Protein AF-A0A434ADV8-F1 (afdb_monomer_lite)

Structure (mmCIF, N/CA/C/O backbone):
data_AF-A0A434ADV8-F1
#
_entry.id   AF-A0A434ADV8-F1
#
loop_
_atom_site.group_PDB
_atom_site.id
_atom_site.type_symbol
_atom_site.label_atom_id
_atom_site.label_alt_id
_atom_site.label_comp_id
_atom_site.label_asym_id
_atom_site.label_entity_id
_atom_site.label_seq_id
_atom_site.pdbx_PDB_ins_code
_atom_site.Cartn_x
_atom_site.Cartn_y
_atom_site.Cartn_z
_atom_site.occupancy
_atom_site.B_iso_or_equiv
_atom_site.auth_seq_id
_atom_site.auth_comp_id
_atom_site.auth_asym_id
_atom_site.auth_atom_id
_atom_site.pdbx_PDB_model_num
ATOM 1 N N . ASP A 1 1 ? -7.634 2.142 17.168 1.00 66.81 1 ASP A N 1
ATOM 2 C CA . ASP A 1 1 ? -6.575 1.130 17.009 1.00 66.81 1 ASP A CA 1
ATOM 3 C C . ASP A 1 1 ? -5.191 1.734 17.029 1.00 66.81 1 ASP A C 1
ATOM 5 O O . ASP A 1 1 ? -5.031 2.910 16.714 1.00 66.81 1 ASP A O 1
ATOM 9 N N . SER A 1 2 ? -4.217 0.920 17.425 1.00 80.25 2 SER A N 1
ATOM 10 C CA . SER A 1 2 ? -2.794 1.236 17.306 1.00 80.25 2 SER A CA 1
ATOM 11 C C . SER A 1 2 ? -2.339 1.091 15.854 1.00 80.25 2 SER A C 1
ATOM 13 O O . SER A 1 2 ? -2.913 0.310 15.097 1.00 80.25 2 SER A O 1
ATOM 15 N N . ASN A 1 3 ? -1.282 1.810 15.478 1.00 86.94 3 ASN A N 1
ATOM 16 C CA . ASN A 1 3 ? -0.620 1.586 14.195 1.00 86.94 3 ASN A CA 1
ATOM 17 C C . ASN A 1 3 ? 0.010 0.191 14.162 1.00 86.94 3 ASN A C 1
ATOM 19 O O . ASN A 1 3 ? 0.401 -0.343 15.203 1.00 86.94 3 ASN A O 1
ATOM 23 N N . PHE A 1 4 ? 0.150 -0.361 12.964 1.00 86.75 4 PHE A N 1
ATOM 24 C CA . PHE A 1 4 ? 0.809 -1.642 12.751 1.00 86.75 4 PHE A CA 1
ATOM 25 C C . PHE A 1 4 ? 1.651 -1.607 11.479 1.00 86.75 4 PHE A C 1
ATOM 27 O O . PHE A 1 4 ? 1.327 -0.902 10.524 1.00 86.75 4 PHE A O 1
ATOM 34 N N . ASP A 1 5 ? 2.752 -2.353 11.499 1.00 89.88 5 ASP A N 1
ATOM 35 C CA . ASP A 1 5 ? 3.734 -2.369 10.421 1.00 89.88 5 ASP A CA 1
ATOM 36 C C . ASP A 1 5 ? 3.603 -3.634 9.584 1.00 89.88 5 ASP A C 1
ATOM 38 O O . ASP A 1 5 ? 3.539 -4.751 10.113 1.00 89.88 5 ASP A O 1
ATOM 42 N N . VAL A 1 6 ? 3.649 -3.437 8.271 1.00 88.88 6 VAL A N 1
ATOM 43 C CA . VAL A 1 6 ? 3.730 -4.496 7.276 1.00 88.88 6 VAL A CA 1
ATOM 44 C C . VAL A 1 6 ? 5.117 -4.481 6.647 1.00 88.88 6 VAL A C 1
ATOM 46 O O . VAL A 1 6 ? 5.447 -3.550 5.920 1.00 88.88 6 VAL A O 1
ATOM 49 N N . GLY A 1 7 ? 5.947 -5.474 6.954 1.00 89.38 7 GLY A N 1
ATOM 50 C CA . GLY A 1 7 ? 7.288 -5.606 6.379 1.00 89.38 7 GLY A CA 1
ATOM 51 C C . GLY A 1 7 ? 7.263 -6.161 4.958 1.00 89.38 7 GLY A C 1
ATOM 52 O O . GLY A 1 7 ? 6.432 -7.017 4.661 1.00 89.38 7 GLY A O 1
ATOM 53 N N . TYR A 1 8 ? 8.183 -5.705 4.117 1.00 88.19 8 TYR A N 1
ATOM 54 C CA . TYR A 1 8 ? 8.395 -6.181 2.747 1.00 88.19 8 TYR A CA 1
ATOM 55 C C . TYR A 1 8 ? 9.899 -6.385 2.484 1.00 88.19 8 TYR A C 1
ATOM 57 O O . TYR A 1 8 ? 10.730 -5.873 3.240 1.00 88.19 8 TYR A O 1
ATOM 65 N N . SER A 1 9 ? 10.272 -7.155 1.456 1.00 87.88 9 SER A N 1
ATOM 66 C CA . SER A 1 9 ? 11.689 -7.336 1.098 1.00 87.88 9 SER A CA 1
ATOM 67 C C . SER A 1 9 ? 12.279 -6.056 0.514 1.00 87.88 9 SER A C 1
ATOM 69 O O . SER A 1 9 ? 11.628 -5.383 -0.277 1.00 87.88 9 SER A O 1
ATOM 71 N N . GLU A 1 10 ? 13.525 -5.734 0.863 1.00 87.31 10 GLU A N 1
ATOM 72 C CA . GLU A 1 10 ? 14.202 -4.543 0.342 1.00 87.31 10 GLU A CA 1
ATOM 73 C C . GLU A 1 10 ? 14.229 -4.539 -1.197 1.00 87.31 10 GLU A C 1
ATOM 75 O O . GLU A 1 10 ? 14.903 -5.356 -1.826 1.00 87.31 10 GLU A O 1
ATOM 80 N N . ASP A 1 11 ? 13.510 -3.585 -1.792 1.00 88.31 11 ASP A N 1
ATOM 81 C CA . ASP A 1 11 ? 13.512 -3.312 -3.227 1.00 88.31 11 ASP A CA 1
ATOM 82 C C . ASP A 1 11 ? 13.284 -1.815 -3.467 1.00 88.31 11 ASP A C 1
ATOM 84 O O . ASP A 1 11 ? 12.162 -1.321 -3.601 1.00 88.31 11 ASP A O 1
ATOM 88 N N . THR A 1 12 ? 14.388 -1.076 -3.536 1.00 86.69 12 THR A N 1
ATOM 89 C CA . THR A 1 12 ? 14.368 0.377 -3.750 1.00 86.69 12 THR A CA 1
ATOM 90 C C . THR A 1 12 ? 13.772 0.772 -5.103 1.00 86.69 12 THR A C 1
ATOM 92 O O . THR A 1 12 ? 13.195 1.853 -5.227 1.00 86.69 12 THR A O 1
ATOM 95 N N . ASN A 1 13 ? 13.853 -0.087 -6.127 1.00 89.81 13 ASN A N 1
ATOM 96 C CA . ASN A 1 13 ? 13.247 0.210 -7.421 1.00 89.81 13 ASN A CA 1
ATOM 97 C C . ASN A 1 13 ? 11.725 0.089 -7.336 1.00 89.81 13 ASN A C 1
ATOM 99 O O . ASN A 1 13 ? 11.031 0.982 -7.823 1.00 89.81 13 ASN A O 1
ATOM 103 N N . TRP A 1 14 ? 11.212 -0.971 -6.705 1.00 91.25 14 TRP A N 1
ATOM 104 C CA . TRP A 1 14 ? 9.782 -1.148 -6.452 1.00 91.25 14 TRP A CA 1
ATOM 105 C C . TRP A 1 14 ? 9.210 0.005 -5.626 1.00 91.25 14 TRP A C 1
ATOM 107 O O . TRP A 1 14 ? 8.213 0.602 -6.033 1.00 91.25 14 TRP A O 1
ATOM 117 N N . GLU A 1 15 ? 9.886 0.386 -4.537 1.00 91.75 15 GLU A N 1
ATOM 118 C CA . GLU A 1 15 ? 9.477 1.486 -3.652 1.00 91.75 15 GLU A CA 1
ATOM 119 C C . GLU A 1 15 ? 9.228 2.791 -4.427 1.00 91.75 15 GLU A C 1
ATOM 121 O O . GLU A 1 15 ? 8.191 3.430 -4.254 1.00 91.75 15 GLU A O 1
ATOM 126 N N . THR A 1 16 ? 10.127 3.165 -5.350 1.00 90.62 16 THR A N 1
ATOM 127 C CA . THR A 1 16 ? 9.966 4.389 -6.167 1.00 90.62 16 THR A CA 1
ATOM 128 C C . THR A 1 16 ? 8.854 4.316 -7.218 1.00 90.62 16 THR A C 1
ATOM 130 O O . THR A 1 16 ? 8.535 5.324 -7.855 1.00 90.62 16 THR A O 1
ATOM 133 N N . LYS A 1 17 ? 8.292 3.127 -7.453 1.00 93.75 17 LYS A N 1
ATOM 134 C CA . LYS A 1 17 ? 7.273 2.870 -8.477 1.00 93.75 17 LYS A CA 1
ATOM 135 C C . LYS A 1 17 ? 5.890 2.623 -7.897 1.00 93.75 17 LYS A C 1
ATOM 137 O O . LYS A 1 17 ? 4.964 2.476 -8.698 1.00 93.75 17 LYS A O 1
ATOM 142 N N . ILE A 1 18 ? 5.733 2.588 -6.572 1.00 93.38 18 ILE A N 1
ATOM 143 C CA . ILE A 1 18 ? 4.432 2.430 -5.914 1.00 93.38 18 ILE A CA 1
ATOM 144 C C . ILE A 1 18 ? 3.493 3.546 -6.375 1.00 93.38 18 ILE A C 1
ATOM 146 O O . ILE A 1 18 ? 3.795 4.731 -6.255 1.00 93.38 18 ILE A O 1
ATOM 150 N N . THR A 1 19 ? 2.345 3.154 -6.921 1.00 94.38 19 THR A N 1
ATOM 151 C CA . THR A 1 19 ? 1.313 4.078 -7.405 1.00 94.38 19 THR A CA 1
ATOM 152 C C . THR A 1 19 ? 0.108 4.114 -6.486 1.00 94.38 19 THR A C 1
ATOM 154 O O . THR A 1 19 ? -0.500 5.166 -6.309 1.00 94.38 19 THR A O 1
ATOM 157 N N . THR A 1 20 ? -0.268 2.963 -5.928 1.00 94.94 20 THR A N 1
ATOM 158 C CA . THR A 1 20 ? -1.487 2.820 -5.133 1.00 94.94 20 THR A CA 1
ATOM 159 C C . THR A 1 20 ? -1.302 1.782 -4.043 1.00 94.94 20 THR A C 1
ATOM 161 O O . THR A 1 20 ? -0.806 0.685 -4.293 1.00 94.94 20 THR A O 1
ATOM 164 N N . VAL A 1 21 ? -1.783 2.119 -2.850 1.00 95.31 21 VAL A N 1
ATOM 165 C CA . VAL A 1 21 ? -1.948 1.191 -1.733 1.00 95.31 21 VAL A CA 1
ATOM 166 C C . VAL A 1 21 ? -3.436 1.120 -1.424 1.00 95.31 21 VAL A C 1
ATOM 168 O O . VAL A 1 21 ? -4.086 2.150 -1.232 1.00 95.31 21 VAL A O 1
ATOM 171 N N . THR A 1 22 ? -3.993 -0.085 -1.408 1.00 95.12 22 THR A N 1
ATOM 172 C CA . THR A 1 22 ? -5.406 -0.305 -1.091 1.00 95.12 22 THR A CA 1
ATOM 173 C C . THR A 1 22 ? -5.550 -1.284 0.059 1.00 95.12 22 THR A C 1
ATOM 175 O O . THR A 1 22 ? -4.754 -2.209 0.198 1.00 95.12 22 THR A O 1
ATOM 178 N N . TYR A 1 23 ? -6.572 -1.072 0.878 1.00 92.56 23 TYR A N 1
ATOM 179 C CA . TYR A 1 23 ? -6.934 -1.938 1.985 1.00 92.56 23 TYR A CA 1
ATOM 180 C C . TYR A 1 23 ? -8.393 -2.350 1.852 1.00 92.56 23 TYR A C 1
ATOM 182 O O . TYR A 1 23 ? -9.281 -1.496 1.863 1.00 92.56 23 TYR A O 1
ATOM 190 N N . ASN A 1 24 ? -8.648 -3.647 1.676 1.00 90.19 24 ASN A N 1
ATOM 191 C CA . ASN A 1 24 ? -9.984 -4.184 1.400 1.00 90.19 24 ASN A CA 1
ATOM 192 C C . ASN A 1 24 ? -10.683 -3.459 0.226 1.00 90.19 24 ASN A C 1
ATOM 194 O O . ASN A 1 24 ? -11.851 -3.077 0.304 1.00 90.19 24 ASN A O 1
ATOM 198 N N . GLY A 1 25 ? -9.921 -3.156 -0.831 1.00 90.75 25 GLY A N 1
ATOM 199 C CA . GLY A 1 25 ? -10.386 -2.393 -1.995 1.00 90.75 25 GLY A CA 1
ATOM 200 C C . GLY A 1 25 ? -10.545 -0.879 -1.781 1.00 90.75 25 GLY A C 1
ATOM 201 O O . GLY A 1 25 ? -10.831 -0.165 -2.738 1.00 90.75 25 GLY A O 1
ATOM 202 N N . THR A 1 26 ? -10.334 -0.360 -0.567 1.00 94.06 26 THR A N 1
ATOM 203 C CA . THR A 1 26 ? -10.344 1.085 -0.286 1.00 94.06 26 THR A CA 1
ATOM 204 C C . THR A 1 26 ? -8.954 1.668 -0.499 1.00 94.06 26 THR A C 1
ATOM 206 O O . THR A 1 26 ? -7.994 1.209 0.115 1.00 94.06 26 THR A O 1
ATOM 209 N N . SER A 1 27 ? -8.822 2.693 -1.340 1.00 95.50 27 SER A N 1
ATOM 210 C CA . SER A 1 27 ? -7.550 3.406 -1.501 1.00 95.50 27 SER A CA 1
ATOM 211 C C . SER A 1 27 ? -7.135 4.090 -0.202 1.00 95.50 27 SER A C 1
ATOM 213 O O . SER A 1 27 ? -7.939 4.773 0.433 1.00 95.50 27 SER A O 1
ATOM 215 N N . LEU A 1 28 ? -5.874 3.911 0.174 1.00 95.56 28 LEU A N 1
ATOM 216 C CA . LEU A 1 28 ? -5.273 4.575 1.317 1.00 95.56 28 LEU A CA 1
ATOM 217 C C . LEU A 1 28 ? -4.521 5.826 0.868 1.00 95.56 28 LEU A C 1
ATOM 219 O O . LEU A 1 28 ? -3.885 5.842 -0.187 1.00 95.56 28 LEU A O 1
ATOM 223 N N . THR A 1 29 ? -4.554 6.860 1.700 1.00 96.00 29 THR A N 1
ATOM 224 C CA . THR A 1 29 ? -3.786 8.087 1.476 1.00 96.00 29 THR A CA 1
ATOM 225 C C . THR A 1 29 ? -2.455 8.014 2.214 1.00 96.00 29 THR A C 1
ATOM 227 O O . THR A 1 29 ? -2.422 7.842 3.436 1.00 96.00 29 THR A O 1
ATOM 230 N N . GLU A 1 30 ? -1.342 8.184 1.501 1.00 94.50 30 GLU A N 1
ATOM 231 C CA . GLU A 1 30 ? -0.024 8.254 2.133 1.00 94.50 30 GLU A CA 1
ATOM 232 C C . GLU A 1 30 ? 0.039 9.410 3.141 1.00 94.50 30 GLU A C 1
ATOM 234 O O . GLU A 1 30 ? -0.639 10.427 3.004 1.00 94.50 30 GLU A O 1
ATOM 239 N N . THR A 1 31 ? 0.845 9.252 4.186 1.00 94.00 31 THR A N 1
ATOM 240 C CA . THR A 1 31 ? 0.989 10.112 5.374 1.00 94.00 31 THR A CA 1
ATOM 241 C C . THR A 1 31 ? -0.201 10.107 6.337 1.00 94.00 31 THR A C 1
ATOM 243 O O . THR A 1 31 ? 0.033 10.157 7.550 1.00 94.00 31 THR A O 1
ATOM 246 N N . THR A 1 32 ? -1.433 9.971 5.836 1.00 94.88 32 THR A N 1
ATOM 247 C CA . THR A 1 32 ? -2.667 9.965 6.645 1.00 94.88 32 THR A CA 1
ATOM 248 C C . THR A 1 32 ? -3.045 8.553 7.082 1.00 94.88 32 THR A C 1
ATOM 250 O O . THR A 1 32 ? -3.091 8.277 8.279 1.00 94.88 32 THR A O 1
ATOM 253 N N . ASP A 1 33 ? -3.232 7.651 6.120 1.00 94.75 33 ASP A N 1
ATOM 254 C CA . ASP A 1 33 ? -3.682 6.275 6.348 1.00 94.75 33 ASP A CA 1
ATOM 255 C C . ASP A 1 33 ? -2.517 5.290 6.408 1.00 94.75 33 ASP A C 1
ATOM 257 O O . ASP A 1 33 ? -2.618 4.244 7.047 1.00 94.75 33 ASP A O 1
ATOM 261 N N . TYR A 1 34 ? -1.396 5.616 5.759 1.00 95.12 34 TYR A N 1
ATOM 262 C CA . TYR A 1 34 ? -0.177 4.822 5.848 1.00 95.12 34 TYR A CA 1
ATOM 263 C C . TYR A 1 34 ? 1.098 5.659 5.735 1.00 95.12 34 TYR A C 1
ATOM 265 O O . TYR A 1 34 ? 1.072 6.863 5.489 1.00 95.12 34 TYR A O 1
ATOM 273 N N . THR A 1 35 ? 2.254 5.045 5.948 1.00 95.44 35 THR A N 1
ATOM 274 C CA . THR A 1 35 ? 3.566 5.613 5.613 1.00 95.44 35 THR A CA 1
ATOM 275 C C . THR A 1 35 ? 4.457 4.507 5.084 1.00 95.44 35 THR A C 1
ATOM 277 O O . THR A 1 35 ? 4.510 3.439 5.688 1.00 95.44 35 THR A O 1
ATOM 280 N N . LEU A 1 36 ? 5.124 4.758 3.960 1.00 94.19 36 LEU A N 1
ATOM 281 C CA . LEU A 1 36 ? 6.163 3.883 3.438 1.00 94.19 36 LEU A CA 1
ATOM 282 C C . LEU A 1 36 ? 7.495 4.225 4.119 1.00 94.19 36 LEU A C 1
ATOM 284 O O . LEU A 1 36 ? 7.948 5.367 4.071 1.00 94.19 36 LEU A O 1
ATOM 288 N N . ASN A 1 37 ? 8.119 3.244 4.762 1.00 92.81 37 ASN A N 1
ATOM 289 C CA . ASN A 1 37 ? 9.416 3.376 5.411 1.00 92.81 37 ASN A CA 1
ATOM 290 C C . ASN A 1 37 ? 10.432 2.517 4.659 1.00 92.81 37 ASN A C 1
ATOM 292 O O . ASN A 1 37 ? 10.439 1.297 4.798 1.00 92.81 37 ASN A O 1
ATOM 296 N N . THR A 1 38 ? 11.336 3.158 3.925 1.00 88.69 38 THR A 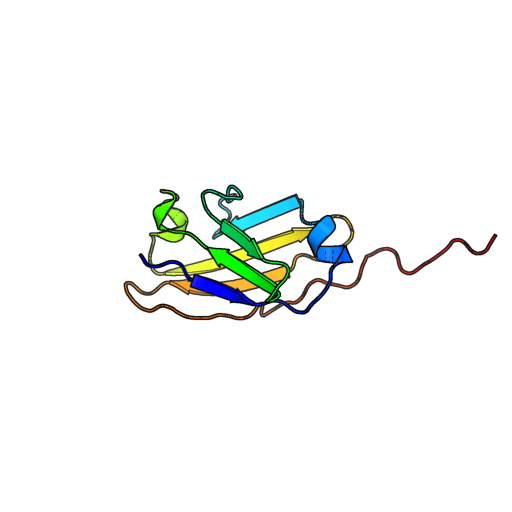N 1
ATOM 297 C CA . THR A 1 38 ? 12.407 2.482 3.170 1.00 88.69 38 THR A CA 1
AT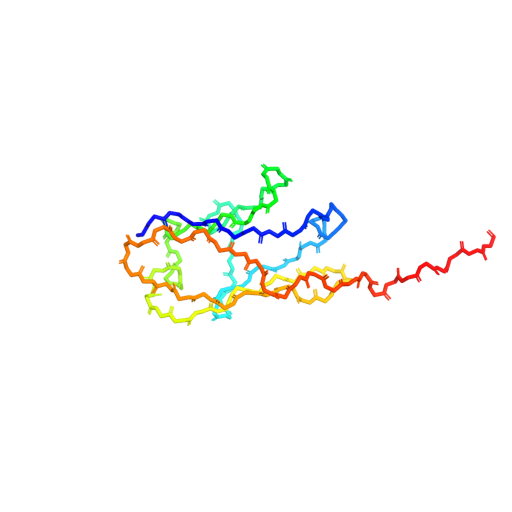OM 298 C C . THR A 1 38 ? 13.491 1.889 4.073 1.00 88.69 38 THR A C 1
ATOM 300 O O . THR A 1 38 ? 14.224 0.990 3.686 1.00 88.69 38 THR A O 1
ATOM 303 N N . VAL A 1 39 ? 13.561 2.341 5.327 1.00 87.44 39 VAL A N 1
ATOM 304 C CA . VAL A 1 39 ? 14.344 1.732 6.406 1.00 87.44 39 VAL A CA 1
ATOM 305 C C . VAL A 1 39 ? 13.432 1.732 7.635 1.00 87.44 39 VAL A C 1
ATOM 307 O O . VAL A 1 39 ? 13.164 2.814 8.162 1.00 87.44 39 VAL A O 1
ATOM 310 N N . PRO A 1 40 ? 12.884 0.587 8.088 1.00 90.75 40 PRO A N 1
ATOM 311 C CA . PRO A 1 40 ? 13.349 -0.793 7.891 1.00 90.75 40 PRO A CA 1
ATOM 312 C C . PRO A 1 40 ? 12.526 -1.630 6.879 1.00 90.75 40 PRO A C 1
ATOM 314 O O . PRO A 1 40 ? 12.211 -2.780 7.179 1.00 90.75 40 PRO A O 1
ATOM 317 N N . ASN A 1 41 ? 12.139 -1.069 5.727 1.00 90.25 41 ASN A N 1
ATOM 318 C CA . ASN A 1 41 ? 11.301 -1.723 4.703 1.00 90.25 41 ASN A CA 1
ATOM 319 C C . ASN A 1 41 ? 9.919 -2.137 5.236 1.00 90.25 41 ASN A C 1
ATOM 321 O O . ASN A 1 41 ? 9.540 -3.311 5.250 1.00 90.25 41 ASN A O 1
ATOM 325 N N . THR A 1 42 ? 9.162 -1.152 5.727 1.00 91.69 42 THR A N 1
ATOM 326 C CA . THR A 1 42 ? 7.807 -1.361 6.255 1.00 91.69 42 THR A CA 1
ATOM 327 C C . THR A 1 42 ? 6.797 -0.357 5.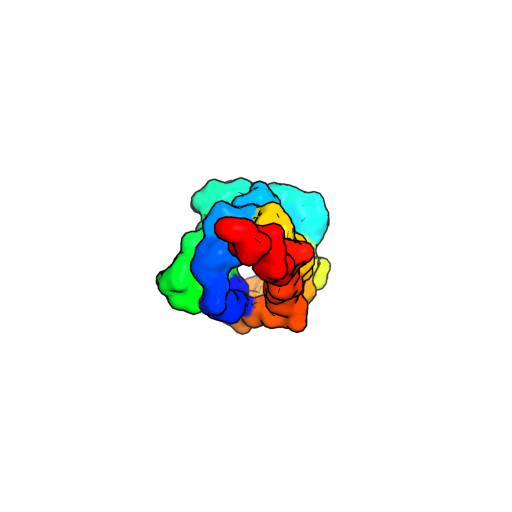721 1.00 91.69 42 THR A C 1
ATOM 329 O O . THR A 1 42 ? 7.088 0.822 5.557 1.00 91.69 42 THR A O 1
ATOM 332 N N . ILE A 1 43 ? 5.559 -0.801 5.536 1.00 92.88 43 ILE A N 1
ATOM 333 C CA . ILE A 1 43 ? 4.387 0.058 5.386 1.00 92.88 43 ILE A CA 1
ATOM 334 C C . ILE A 1 43 ? 3.694 0.131 6.747 1.00 92.88 43 ILE A C 1
ATOM 336 O O . ILE A 1 43 ? 3.135 -0.857 7.218 1.00 92.88 43 ILE A O 1
ATOM 340 N N . THR A 1 44 ? 3.731 1.296 7.390 1.00 92.69 44 THR A N 1
ATOM 341 C CA . THR A 1 44 ? 3.013 1.536 8.649 1.00 92.69 44 THR A CA 1
ATOM 342 C C . THR A 1 44 ? 1.587 1.958 8.340 1.00 92.69 44 THR A C 1
ATOM 344 O O . THR A 1 44 ? 1.382 3.050 7.815 1.00 92.69 44 THR A O 1
ATOM 347 N N . LEU A 1 45 ? 0.602 1.142 8.703 1.00 91.75 45 LEU A N 1
ATOM 348 C CA . LEU A 1 45 ? -0.818 1.472 8.601 1.00 91.75 45 LEU A CA 1
ATOM 349 C C . LEU A 1 45 ? -1.274 2.262 9.836 1.00 91.75 45 LEU A C 1
ATOM 351 O O . LEU A 1 45 ? -0.898 1.952 10.970 1.00 91.75 45 LEU A O 1
ATOM 355 N N . LYS A 1 46 ? -2.076 3.309 9.609 1.00 91.88 46 LYS A N 1
ATOM 356 C CA . LYS A 1 46 ? -2.493 4.304 10.608 1.00 91.88 46 LYS A CA 1
ATOM 357 C C . LYS A 1 46 ? -4.020 4.364 10.737 1.00 91.88 46 LYS A C 1
ATOM 359 O O . LYS A 1 46 ? -4.651 5.268 10.189 1.00 91.88 46 LYS A O 1
ATOM 364 N N . PRO A 1 47 ? -4.645 3.484 11.537 1.00 89.00 47 PRO A N 1
ATOM 365 C CA . PRO A 1 47 ? -6.081 3.573 11.821 1.00 89.00 47 PRO A CA 1
ATOM 366 C C . PRO A 1 47 ? -6.519 4.926 12.408 1.00 89.00 47 PRO A C 1
ATOM 368 O O . PRO A 1 47 ? -7.661 5.352 12.228 1.00 89.00 47 PRO A O 1
ATOM 371 N N . GLY A 1 48 ? -5.606 5.622 13.098 1.00 88.00 48 GLY A N 1
ATOM 372 C CA . GLY A 1 48 ? -5.827 6.970 13.630 1.00 88.00 48 GLY A CA 1
ATOM 373 C C . GLY A 1 48 ? -6.015 8.062 12.567 1.00 88.00 48 GLY A C 1
ATOM 374 O O . GLY A 1 48 ? -6.465 9.148 12.920 1.00 88.00 48 GLY A O 1
ATOM 375 N N . GLY A 1 49 ? -5.722 7.786 11.289 1.00 87.12 49 GLY A N 1
ATOM 376 C CA . GLY A 1 49 ? -5.959 8.702 10.165 1.00 87.12 49 GLY A CA 1
ATOM 377 C C . GLY A 1 49 ? -7.440 8.930 9.836 1.00 87.12 49 GLY A C 1
ATOM 378 O O . GLY A 1 49 ? -7.772 9.869 9.121 1.00 87.12 49 GLY A O 1
ATOM 379 N N . GLY A 1 50 ? -8.342 8.112 10.393 1.00 87.56 50 GLY A N 1
ATOM 380 C CA . GLY A 1 50 ? -9.793 8.244 10.210 1.00 87.56 50 GLY A CA 1
ATOM 381 C C . GLY A 1 50 ? -10.378 7.373 9.096 1.00 87.56 50 GLY A C 1
ATOM 382 O O . GLY A 1 50 ? -11.590 7.397 8.887 1.00 87.56 50 GLY A O 1
ATOM 383 N N . ASN A 1 51 ? -9.558 6.574 8.410 1.00 89.88 51 ASN A N 1
ATOM 384 C CA . ASN A 1 51 ? -10.030 5.614 7.418 1.00 89.88 51 ASN A CA 1
ATOM 385 C C . ASN A 1 51 ? -10.733 4.427 8.097 1.00 89.88 51 ASN A C 1
ATOM 387 O O . ASN A 1 51 ? -10.121 3.652 8.835 1.00 89.88 51 ASN A O 1
ATOM 391 N N . SER A 1 52 ? -12.034 4.280 7.840 1.00 88.75 52 SER A N 1
ATOM 392 C CA . SER A 1 52 ? -12.880 3.255 8.460 1.00 88.75 52 SER A CA 1
ATOM 393 C C . SER A 1 52 ? -12.480 1.826 8.084 1.00 88.75 52 SER A C 1
ATOM 395 O O 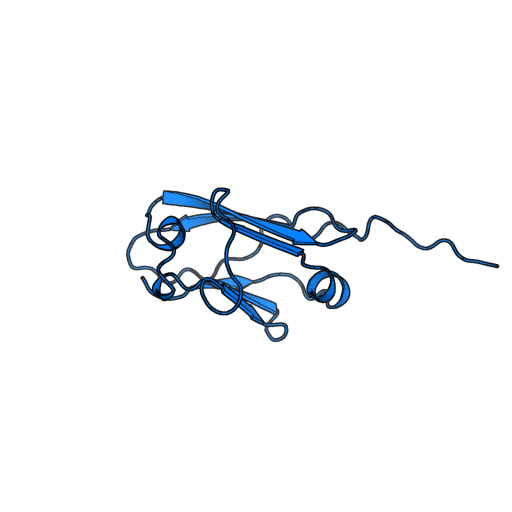. SER A 1 52 ? -12.705 0.909 8.878 1.00 88.75 52 SER A O 1
ATOM 397 N N . ALA A 1 53 ? -11.839 1.620 6.927 1.00 88.19 53 ALA A N 1
ATOM 398 C CA . ALA A 1 53 ? -11.351 0.306 6.515 1.00 88.19 53 ALA A CA 1
ATOM 399 C C . ALA A 1 53 ? -10.268 -0.217 7.474 1.00 88.19 53 ALA A C 1
ATOM 401 O O . ALA A 1 53 ? -10.238 -1.406 7.772 1.00 88.19 53 ALA A O 1
ATOM 402 N N . LEU A 1 54 ? -9.443 0.679 8.027 1.00 87.69 54 LEU A N 1
ATOM 403 C CA . LEU A 1 54 ? -8.396 0.350 9.003 1.00 87.69 54 LEU A CA 1
ATOM 404 C C . LEU A 1 54 ? -8.919 0.209 10.446 1.00 87.69 54 LEU A C 1
ATOM 406 O O . LEU A 1 54 ? -8.166 -0.181 11.334 1.00 87.69 54 LEU A O 1
ATOM 410 N N . GLN A 1 55 ? -10.185 0.552 10.697 1.00 86.44 55 GLN A N 1
ATOM 411 C CA . GLN A 1 55 ? -10.833 0.481 12.017 1.00 86.44 55 GLN A CA 1
ATOM 412 C C . GLN A 1 55 ? -11.833 -0.678 12.121 1.00 86.44 55 GLN A C 1
ATOM 414 O O . GLN A 1 55 ? -12.358 -0.969 13.197 1.00 86.44 55 GLN A O 1
ATOM 419 N N . THR A 1 56 ? -12.125 -1.331 10.997 1.00 83.44 56 THR A N 1
ATOM 420 C CA . THR A 1 56 ? -13.069 -2.442 10.933 1.00 83.44 56 THR A CA 1
ATOM 421 C C . THR A 1 56 ? -12.328 -3.742 11.216 1.00 83.44 56 THR A C 1
ATOM 423 O O . THR A 1 56 ? -11.423 -4.117 10.474 1.00 83.44 56 THR A O 1
ATOM 426 N N . ALA A 1 57 ? -12.713 -4.445 12.281 1.00 80.62 57 ALA A N 1
ATOM 427 C CA . ALA A 1 57 ? -12.169 -5.768 12.554 1.00 80.62 57 ALA A CA 1
ATOM 428 C C . ALA A 1 57 ? -12.655 -6.786 11.518 1.00 80.62 57 ALA A C 1
ATOM 430 O O . ALA A 1 57 ? -13.818 -6.779 11.108 1.00 80.62 57 ALA A O 1
ATOM 431 N N . GLY A 1 58 ? -11.764 -7.686 11.123 1.00 81.12 58 GLY A N 1
ATOM 432 C CA . GLY A 1 58 ? -12.025 -8.669 10.081 1.00 81.12 58 GLY A CA 1
ATOM 433 C C . GLY A 1 58 ? -10.757 -9.065 9.342 1.00 81.12 58 GLY A C 1
ATOM 434 O O . GLY A 1 58 ? -9.665 -8.630 9.687 1.00 81.12 58 GLY A O 1
ATOM 435 N N . THR A 1 59 ? -10.904 -9.915 8.329 1.00 82.69 59 THR A N 1
ATOM 436 C CA . THR A 1 59 ? -9.817 -10.173 7.375 1.00 82.69 59 THR A CA 1
ATOM 437 C C . THR A 1 59 ? -9.883 -9.129 6.274 1.00 82.69 59 THR A C 1
ATOM 439 O O . THR A 1 59 ? -10.960 -8.902 5.725 1.00 82.69 59 THR A O 1
ATOM 442 N N . ALA A 1 60 ? -8.757 -8.509 5.955 1.00 86.38 60 ALA A N 1
ATOM 443 C CA . ALA A 1 60 ? -8.658 -7.552 4.872 1.00 86.38 60 ALA A CA 1
ATOM 444 C C . ALA A 1 60 ? -7.316 -7.680 4.153 1.00 86.38 60 ALA A C 1
ATOM 446 O O . ALA A 1 60 ? -6.279 -7.954 4.764 1.00 86.38 60 ALA A O 1
ATOM 447 N N . ASP A 1 61 ? -7.371 -7.474 2.842 1.00 90.38 61 ASP A N 1
ATOM 448 C CA . ASP A 1 61 ? -6.212 -7.548 1.967 1.00 90.38 61 ASP A CA 1
ATOM 449 C C . ASP A 1 61 ? -5.599 -6.163 1.804 1.00 90.38 61 ASP A C 1
ATOM 451 O O . ASP A 1 61 ? -6.278 -5.213 1.403 1.00 90.38 61 ASP A O 1
ATOM 455 N N . LEU A 1 62 ? -4.309 -6.059 2.104 1.00 91.88 62 LEU A N 1
ATOM 456 C CA . LEU A 1 62 ? -3.479 -4.941 1.689 1.00 91.88 62 LEU A CA 1
ATOM 457 C C . LEU A 1 62 ? -2.879 -5.292 0.330 1.00 91.88 62 LEU A C 1
ATOM 459 O O . LEU A 1 62 ? -2.181 -6.299 0.217 1.00 91.88 62 LEU A O 1
ATOM 463 N N . ILE A 1 63 ? -3.137 -4.461 -0.675 1.00 94.19 63 ILE A N 1
ATOM 464 C CA . ILE A 1 63 ? -2.592 -4.610 -2.027 1.00 94.19 63 ILE A CA 1
ATOM 465 C C . ILE A 1 63 ? -1.788 -3.359 -2.361 1.00 94.19 63 ILE A C 1
ATOM 467 O O . ILE A 1 63 ? -2.292 -2.238 -2.237 1.00 94.19 63 ILE A O 1
ATOM 471 N N . ILE A 1 64 ? -0.549 -3.562 -2.796 1.00 94.31 64 ILE A N 1
ATOM 472 C CA . ILE A 1 64 ? 0.361 -2.516 -3.242 1.00 94.31 64 ILE A CA 1
ATOM 473 C C . ILE A 1 64 ? 0.661 -2.732 -4.718 1.00 94.31 64 ILE A C 1
ATOM 475 O O . ILE A 1 64 ? 1.271 -3.733 -5.098 1.00 94.31 64 ILE A O 1
ATOM 479 N N . SER A 1 65 ? 0.276 -1.759 -5.534 1.00 94.06 65 SER A N 1
ATOM 480 C CA . SER A 1 65 ? 0.565 -1.759 -6.963 1.00 94.06 65 SER A CA 1
ATOM 481 C C . SER A 1 65 ? 1.700 -0.792 -7.255 1.00 94.06 65 SER A C 1
ATOM 483 O O . SER A 1 65 ? 1.710 0.346 -6.772 1.00 94.06 65 SER A O 1
ATOM 485 N N . ALA A 1 66 ? 2.643 -1.244 -8.076 1.00 94.50 66 ALA A N 1
ATOM 486 C CA . ALA A 1 66 ? 3.768 -0.448 -8.529 1.00 94.50 66 ALA A CA 1
ATOM 487 C C . ALA A 1 66 ? 3.931 -0.564 -10.046 1.00 94.50 66 ALA A C 1
ATOM 489 O O . ALA A 1 66 ? 3.748 -1.627 -10.639 1.00 94.50 66 ALA A O 1
ATOM 490 N N . THR A 1 67 ? 4.285 0.546 -10.692 1.00 92.69 67 THR A N 1
ATOM 491 C CA . THR A 1 67 ? 4.427 0.592 -12.151 1.00 92.69 67 THR A CA 1
ATOM 492 C C . THR A 1 67 ? 5.515 -0.371 -12.610 1.00 92.69 67 THR A C 1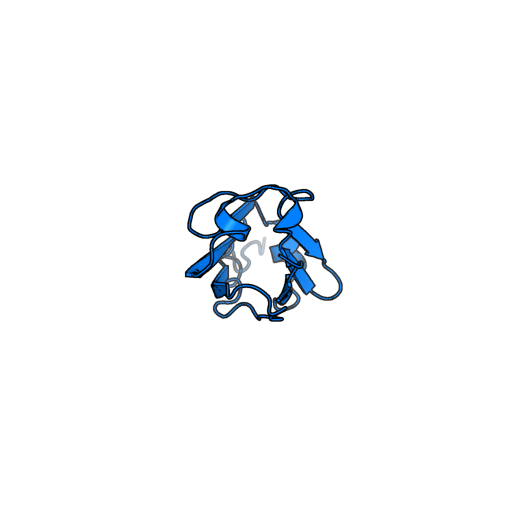
ATOM 494 O O . THR A 1 67 ? 6.688 -0.194 -12.283 1.00 92.69 67 THR A O 1
ATOM 497 N N . GLY A 1 68 ? 5.125 -1.352 -13.422 1.00 89.56 68 GLY A N 1
ATOM 498 C CA . GLY A 1 68 ? 6.039 -2.348 -13.970 1.00 89.56 68 GLY A CA 1
ATOM 499 C C . GLY A 1 68 ? 6.333 -3.520 -13.038 1.00 89.56 68 GLY A C 1
ATOM 500 O O . GLY A 1 68 ? 7.176 -4.321 -13.403 1.00 89.56 68 GLY A O 1
ATOM 501 N N . TYR A 1 69 ? 5.657 -3.652 -11.895 1.00 90.19 69 TYR A N 1
ATOM 502 C CA . TYR A 1 69 ? 5.768 -4.803 -10.992 1.00 90.19 69 TYR A CA 1
ATOM 503 C C . TYR A 1 69 ? 4.425 -5.527 -10.897 1.00 90.19 69 TYR A C 1
ATOM 505 O O . TYR A 1 69 ? 3.375 -4.947 -11.176 1.00 90.19 69 TYR A O 1
ATOM 513 N N . GLY A 1 70 ? 4.461 -6.797 -10.495 1.00 89.75 70 GLY A N 1
ATOM 514 C CA . GLY A 1 70 ? 3.249 -7.478 -10.038 1.00 89.75 70 GLY A CA 1
ATOM 515 C C . GLY A 1 70 ? 2.763 -6.886 -8.713 1.00 89.75 70 GLY A C 1
ATOM 516 O O . GLY A 1 70 ? 3.576 -6.400 -7.924 1.00 89.75 70 GLY A O 1
ATOM 517 N N . ASP A 1 71 ? 1.453 -6.944 -8.469 1.00 90.75 71 ASP A N 1
ATOM 518 C CA . ASP A 1 71 ? 0.872 -6.498 -7.201 1.00 90.75 71 ASP A CA 1
ATOM 519 C C . ASP A 1 71 ? 1.456 -7.298 -6.029 1.00 90.75 71 ASP A C 1
ATOM 521 O O . ASP A 1 71 ? 1.446 -8.532 -6.037 1.00 90.75 71 ASP A O 1
ATOM 525 N N . ALA A 1 72 ? 1.933 -6.586 -5.009 1.00 91.31 72 ALA A N 1
ATOM 526 C CA . ALA A 1 72 ? 2.328 -7.181 -3.741 1.00 91.31 72 ALA A CA 1
ATOM 527 C C . ALA A 1 72 ? 1.123 -7.205 -2.800 1.00 91.31 72 ALA A C 1
ATOM 529 O O . ALA A 1 72 ? 0.354 -6.239 -2.753 1.00 91.31 72 ALA A O 1
ATOM 530 N N . SER A 1 73 ? 0.937 -8.285 -2.042 1.00 90.44 73 SER A N 1
ATOM 531 C CA . SER A 1 73 ? -0.240 -8.403 -1.181 1.00 90.44 73 SER A CA 1
ATOM 532 C C . SER A 1 73 ? -0.026 -9.163 0.122 1.00 90.44 73 SER A C 1
ATOM 534 O O . SER A 1 73 ? 0.824 -10.053 0.254 1.00 90.44 73 SER A O 1
ATOM 536 N N . VAL A 1 74 ? -0.845 -8.797 1.108 1.00 89.12 74 VAL A N 1
ATOM 537 C CA . VAL A 1 74 ? -0.981 -9.520 2.371 1.00 89.12 74 VAL A CA 1
ATOM 538 C C . VAL A 1 74 ? -2.415 -9.511 2.864 1.00 89.12 74 VAL A C 1
ATOM 540 O O . VAL A 1 74 ? -3.028 -8.456 3.011 1.00 89.12 74 VAL A O 1
ATOM 543 N N . SER A 1 75 ? -2.923 -10.696 3.183 1.00 84.06 75 SER A N 1
ATOM 544 C CA . SER A 1 75 ? -4.188 -10.862 3.894 1.00 84.06 75 SER A CA 1
ATOM 545 C C . SER A 1 75 ? -3.935 -10.806 5.394 1.00 84.06 75 SER A C 1
ATOM 547 O O . SER A 1 75 ? -3.138 -11.579 5.931 1.00 84.06 75 SER A O 1
ATOM 549 N N . GLN A 1 76 ? -4.608 -9.895 6.089 1.00 68.62 76 GLN A N 1
ATOM 550 C CA . GLN A 1 76 ? -4.412 -9.686 7.520 1.00 68.62 76 GLN A CA 1
ATOM 551 C C . GLN A 1 76 ? -5.730 -9.728 8.267 1.00 68.62 76 GLN A C 1
ATOM 553 O O . GLN A 1 76 ? -6.716 -9.134 7.843 1.00 68.62 76 GLN A O 1
ATOM 558 N N . ILE A 1 77 ? -5.731 -10.399 9.417 1.00 70.31 77 ILE A N 1
ATOM 559 C CA . ILE A 1 77 ? -6.830 -10.310 10.373 1.00 70.31 77 ILE A CA 1
ATOM 560 C C . ILE A 1 77 ? -6.569 -9.093 11.263 1.00 70.31 77 ILE A C 1
ATOM 562 O O . ILE A 1 77 ? -5.645 -9.111 12.076 1.00 70.31 77 ILE A O 1
ATOM 566 N N . ILE A 1 78 ? -7.400 -8.059 11.145 1.00 68.94 78 ILE A N 1
ATOM 567 C CA . ILE A 1 78 ? -7.500 -6.992 12.139 1.00 68.94 78 ILE A CA 1
ATOM 568 C C . ILE A 1 78 ? -8.374 -7.506 13.280 1.00 68.94 78 ILE A C 1
ATOM 570 O O . ILE A 1 78 ? -9.593 -7.628 13.154 1.00 68.94 78 ILE A O 1
ATOM 574 N N . GLY A 1 79 ? -7.736 -7.824 14.404 1.00 64.56 79 GLY A N 1
ATOM 575 C CA . GLY A 1 79 ? -8.406 -7.992 15.689 1.00 64.56 79 GLY A CA 1
ATOM 576 C C . GLY A 1 79 ? -8.331 -6.694 16.487 1.00 64.56 79 GLY A C 1
ATOM 577 O O . GLY A 1 79 ? -7.296 -6.030 16.490 1.00 64.56 79 GLY A O 1
ATOM 578 N N . HIS A 1 80 ? -9.405 -6.338 17.195 1.00 55.31 80 HIS A N 1
ATOM 579 C CA . HIS A 1 80 ? -9.382 -5.201 18.113 1.00 55.31 80 HIS A CA 1
ATOM 580 C C . HIS A 1 80 ? -8.275 -5.402 19.167 1.00 55.31 80 HIS A C 1
ATOM 582 O O . HIS A 1 80 ? -8.358 -6.313 19.991 1.00 55.31 80 HIS A O 1
ATOM 588 N N . GLY A 1 81 ? -7.249 -4.547 19.157 1.00 49.97 81 GLY A N 1
ATOM 589 C CA . GLY A 1 81 ? -6.311 -4.411 20.276 1.00 49.97 81 GLY A CA 1
ATOM 590 C C . GLY A 1 81 ? -5.003 -5.215 20.249 1.00 49.97 81 GLY A C 1
ATOM 591 O O . GLY A 1 81 ? -4.294 -5.175 21.253 1.00 49.97 81 GLY A O 1
ATOM 592 N N . ALA A 1 82 ? -4.621 -5.882 19.156 1.00 48.66 82 ALA A N 1
ATOM 593 C CA . ALA A 1 82 ? -3.291 -6.496 19.046 1.00 48.66 82 ALA A CA 1
ATOM 594 C C . ALA A 1 82 ? -2.456 -5.838 17.938 1.00 48.66 82 ALA A C 1
ATOM 596 O O . ALA A 1 82 ? -2.839 -5.824 16.772 1.00 48.66 82 ALA A O 1
ATOM 597 N N . VAL A 1 83 ? -1.298 -5.287 18.317 1.00 49.97 83 VAL A N 1
ATOM 598 C CA . VAL A 1 83 ? -0.288 -4.785 17.377 1.00 49.97 83 VAL A CA 1
ATOM 599 C C . VAL A 1 83 ? 0.371 -5.998 16.726 1.00 49.97 83 VAL A C 1
ATOM 601 O O . VAL A 1 83 ? 1.309 -6.572 17.276 1.00 49.97 83 VAL A O 1
ATOM 604 N N . ASN A 1 84 ? -0.139 -6.433 15.579 1.00 57.28 84 ASN A N 1
ATOM 605 C CA . ASN A 1 84 ? 0.479 -7.515 14.826 1.00 57.28 84 ASN A CA 1
ATOM 606 C C . ASN A 1 84 ? 1.458 -6.920 13.811 1.00 57.28 84 ASN A C 1
ATOM 608 O O . ASN A 1 84 ? 1.061 -6.222 12.883 1.00 57.28 84 ASN A O 1
ATOM 612 N N . LYS A 1 85 ? 2.751 -7.206 13.993 1.00 59.22 85 LYS A N 1
ATOM 613 C CA . LYS A 1 85 ? 3.749 -6.999 12.943 1.00 59.22 85 LYS A CA 1
ATOM 614 C C . LYS A 1 85 ? 3.550 -8.105 11.915 1.00 59.22 85 LYS A C 1
ATOM 616 O O . LYS A 1 85 ? 3.621 -9.284 12.264 1.00 59.22 85 LYS A O 1
ATOM 621 N N . LEU A 1 86 ? 3.239 -7.731 10.686 1.00 69.00 86 LEU A N 1
ATOM 622 C CA . LEU A 1 86 ? 2.868 -8.670 9.634 1.00 69.00 86 LEU A CA 1
ATOM 623 C C . LEU A 1 86 ? 3.846 -8.515 8.468 1.00 69.00 86 LEU A C 1
ATOM 625 O O . LEU A 1 86 ? 4.470 -7.469 8.318 1.00 69.00 86 LEU A O 1
ATOM 629 N N . ALA A 1 87 ? 4.048 -9.571 7.691 1.00 72.31 87 ALA A N 1
ATOM 630 C CA . ALA A 1 87 ? 4.936 -9.555 6.531 1.00 72.31 87 ALA A CA 1
ATOM 631 C C . ALA A 1 87 ? 4.104 -9.716 5.261 1.00 72.31 87 ALA A C 1
ATOM 633 O O . ALA A 1 87 ? 3.102 -10.437 5.284 1.00 72.31 87 ALA A O 1
ATOM 634 N N . ILE A 1 88 ? 4.511 -9.047 4.182 1.00 76.38 88 ILE A N 1
ATOM 635 C CA . ILE A 1 88 ? 3.952 -9.275 2.855 1.00 76.38 88 ILE A CA 1
ATOM 636 C C . ILE A 1 88 ? 4.048 -10.775 2.530 1.00 76.38 88 ILE A C 1
ATOM 638 O O . ILE A 1 88 ? 5.079 -11.411 2.728 1.00 76.38 88 ILE A O 1
ATOM 642 N N . THR A 1 89 ? 2.925 -11.382 2.134 1.00 80.00 89 THR A N 1
ATOM 643 C CA . THR A 1 89 ? 2.865 -12.825 1.828 1.00 80.00 89 THR A CA 1
ATOM 644 C C . THR A 1 89 ? 3.095 -13.104 0.352 1.00 80.00 89 THR A C 1
ATOM 646 O O . THR A 1 89 ? 3.521 -14.195 -0.014 1.00 80.00 89 THR A O 1
ATOM 649 N N . THR A 1 90 ? 2.784 -12.129 -0.500 1.00 83.06 90 THR A N 1
ATOM 650 C CA . THR A 1 90 ? 3.108 -12.137 -1.924 1.00 83.06 90 THR A CA 1
ATOM 651 C C . THR A 1 90 ? 3.984 -10.931 -2.201 1.00 83.06 90 THR A C 1
ATOM 653 O O . THR A 1 90 ? 3.489 -9.807 -2.261 1.00 83.06 90 THR A O 1
ATOM 656 N N . GLU A 1 91 ? 5.288 -11.179 -2.294 1.00 79.75 91 GLU A N 1
ATOM 657 C CA . GLU A 1 91 ? 6.290 -10.154 -2.579 1.00 79.75 91 GLU A CA 1
ATOM 658 C C . GLU A 1 91 ? 6.056 -9.509 -3.951 1.00 79.75 91 GLU A C 1
ATOM 660 O O . GLU A 1 91 ? 5.423 -10.127 -4.819 1.00 79.75 91 GLU A O 1
ATOM 665 N N . PRO A 1 92 ? 6.589 -8.293 -4.174 1.00 76.81 92 PRO A N 1
ATOM 666 C CA . PRO A 1 92 ? 6.557 -7.672 -5.487 1.00 76.81 92 PRO A CA 1
ATOM 667 C C . PRO A 1 92 ? 7.081 -8.640 -6.545 1.00 76.81 92 PRO A C 1
ATOM 669 O O . PRO A 1 92 ? 8.191 -9.168 -6.443 1.00 76.81 92 PRO A O 1
ATOM 672 N N . GLY A 1 93 ? 6.274 -8.895 -7.575 1.00 72.00 93 GLY A N 1
ATOM 673 C CA . GLY A 1 93 ? 6.759 -9.639 -8.732 1.00 72.00 93 GLY A CA 1
ATOM 674 C C . GLY A 1 93 ? 7.911 -8.871 -9.376 1.00 72.00 93 GLY A C 1
ATOM 675 O O . GLY A 1 93 ? 7.851 -7.644 -9.430 1.00 72.00 93 GLY A O 1
ATOM 676 N N . ALA A 1 94 ? 8.933 -9.573 -9.877 1.00 73.69 94 ALA A N 1
ATOM 677 C CA . ALA A 1 94 ? 10.054 -8.941 -10.575 1.00 73.69 94 ALA A CA 1
ATOM 678 C C . ALA A 1 94 ? 9.561 -7.942 -11.646 1.00 73.69 94 ALA A C 1
ATOM 680 O O . ALA A 1 94 ? 8.489 -8.163 -12.226 1.00 73.69 94 ALA A O 1
ATOM 681 N N . PRO A 1 95 ? 10.330 -6.876 -11.943 1.00 69.31 95 PRO A N 1
ATOM 682 C CA . PRO A 1 95 ? 9.936 -5.912 -12.955 1.00 69.31 95 PRO A CA 1
ATOM 683 C C . PRO A 1 95 ? 9.579 -6.613 -14.272 1.00 69.31 95 PRO A C 1
ATOM 685 O O . PRO A 1 95 ? 10.343 -7.442 -14.762 1.00 69.31 95 PRO A O 1
ATOM 688 N N . ALA A 1 96 ? 8.458 -6.239 -14.886 1.00 68.56 96 ALA A N 1
ATOM 689 C CA . ALA A 1 96 ? 7.985 -6.775 -16.163 1.00 68.56 96 ALA A CA 1
ATOM 690 C C . ALA A 1 96 ? 8.950 -6.494 -17.336 1.00 68.56 96 ALA A C 1
ATOM 692 O O . ALA A 1 96 ? 8.787 -7.059 -18.416 1.00 68.56 96 ALA A O 1
ATOM 693 N N . ALA A 1 97 ? 9.947 -5.625 -17.131 1.00 61.56 97 ALA A N 1
ATOM 694 C CA . ALA A 1 97 ? 11.030 -5.355 -18.066 1.00 61.56 97 ALA A CA 1
ATOM 695 C C . ALA A 1 97 ? 12.362 -5.907 -17.531 1.00 61.56 97 ALA A C 1
ATOM 697 O O . ALA A 1 97 ? 13.172 -5.199 -16.934 1.00 61.56 97 ALA A O 1
ATOM 698 N N . ASN A 1 98 ? 12.608 -7.185 -17.789 1.00 54.53 98 ASN A N 1
ATOM 699 C CA . ASN A 1 98 ? 13.946 -7.760 -17.828 1.00 54.53 98 ASN A CA 1
ATOM 700 C C . ASN A 1 98 ? 14.667 -7.161 -19.052 1.00 54.53 98 ASN A C 1
ATOM 702 O O . ASN A 1 98 ? 14.107 -7.138 -20.145 1.00 54.53 98 ASN A O 1
ATOM 706 N N . GLY A 1 99 ? 15.874 -6.631 -18.841 1.00 63.38 99 GLY A N 1
ATOM 707 C CA . GLY A 1 99 ? 16.557 -5.698 -19.741 1.00 63.38 99 GLY A CA 1
ATOM 708 C C . GLY A 1 99 ? 16.570 -6.044 -21.234 1.00 63.38 99 GLY A C 1
ATOM 709 O O . GLY A 1 99 ? 16.686 -7.199 -21.640 1.00 63.38 99 GLY A O 1
ATOM 710 N N . GLY A 1 100 ? 16.530 -4.992 -22.048 1.00 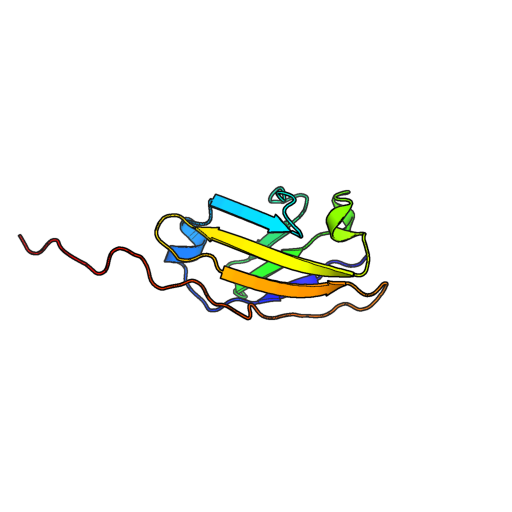46.84 100 GLY A N 1
ATOM 711 C CA . GLY A 1 100 ? 16.637 -5.088 -23.494 1.00 46.84 100 GLY A CA 1
ATOM 712 C C . GLY A 1 100 ? 16.960 -3.748 -24.138 1.00 46.84 100 GLY A C 1
ATOM 713 O O . GLY A 1 100 ? 16.177 -3.283 -24.946 1.00 46.84 100 GLY A O 1
ATOM 714 N N . ASP A 1 101 ? 18.100 -3.153 -23.789 1.00 42.41 101 ASP A N 1
ATOM 715 C CA . ASP A 1 101 ? 18.823 -2.271 -24.711 1.00 42.41 101 ASP A CA 1
ATOM 716 C C . ASP A 1 101 ? 20.310 -2.640 -24.646 1.00 42.41 101 ASP A C 1
ATOM 718 O O . ASP A 1 101 ? 21.106 -2.076 -23.897 1.00 42.41 101 ASP A O 1
ATOM 722 N N . LEU A 1 102 ? 20.665 -3.674 -25.411 1.00 51.94 102 LEU A N 1
ATOM 723 C CA . LEU A 1 102 ? 21.992 -3.766 -26.005 1.00 51.94 102 LEU A CA 1
ATOM 724 C C . LEU A 1 102 ? 21.873 -3.121 -27.387 1.00 51.94 102 LEU A C 1
ATOM 726 O O . LEU A 1 102 ? 21.366 -3.765 -28.303 1.00 51.94 102 LEU A O 1
ATOM 730 N N . ASN A 1 103 ? 22.307 -1.871 -27.521 1.00 44.62 103 ASN A N 1
ATOM 731 C CA . ASN A 1 103 ? 22.643 -1.250 -28.803 1.00 44.62 103 ASN A CA 1
ATOM 732 C C . ASN A 1 103 ? 23.885 -0.379 -28.633 1.00 44.62 103 ASN A C 1
ATOM 734 O O . ASN A 1 103 ? 23.923 0.399 -27.654 1.00 44.62 103 ASN A O 1
#

InterPro domains:
  IPR011432 Heme-binding protein Shr-like, Hb-interacting domain [PF07550] (2-78)

pLDDT: mean 82.9, std 13.83, range [42.41, 96.0]

Sequence (103 aa):
DSNFDVGYSEDTNWETKITTVTYNGTSLTETTDYTLNTVPNTITLKPGGGNSALQTAGTADLIISATGYGDASVSQIIGHGAVNKLAITTEPGAPAANGGDLN

Secondary structure (DSSP, 8-state):
---EEEE----HHHHTTEEEEEETTEEPPBTTTEEEETTTTEEEE-GGG--GGGTS-EEEEEEEEETTSBPEEEEEEE-TT----EE-SBPPBPPS-------

Radius of gyration: 14.43 Å; chains: 1; bounding box: 36×23×49 Å

Organism: NCBI:txid2487017

Foldseek 3Di:
DDKAKEAAPQDPVQVVFWDFKDKQNHTDDDPQQWHQDNVVRIIIGDVVSVPVSLVDFAWIKIWIDGVQKDIWIDIDGDDPPDRDHHYTPRHIHPGNDPDDDPD